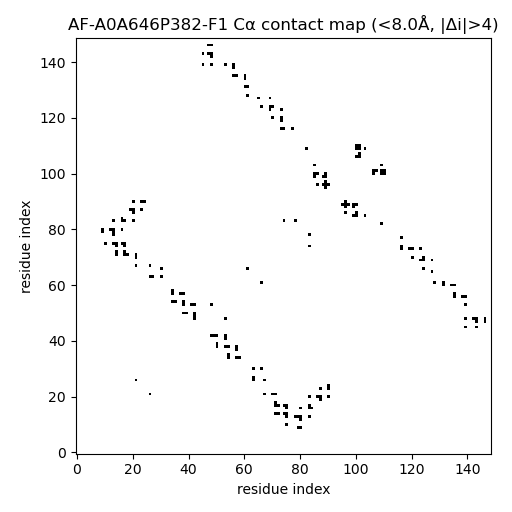Protein AF-A0A646P382-F1 (afdb_monomer)

Radius of gyration: 19.95 Å; Cα contacts (8 Å, |Δi|>4): 112; chains: 1; bounding box: 43×36×67 Å

Sequence (149 aa):
MAFCLMLLAGCGSSQDKAEELVKLMGMDVQYKMVVQVATSGYASKYREVAPEKIKAVIEDNISQDLLKDTLVQVYANHFDADELELMIEANKHPDQAMKIIMSSKDGMKLAKKSMDVQVDLQRDMAKAFEDRDEDIVDELDDLRKDARG

Structure (mmCIF, N/CA/C/O backbone):
data_AF-A0A646P382-F1
#
_entry.id   AF-A0A646P382-F1
#
loop_
_atom_site.group_PDB
_atom_site.id
_atom_site.type_symbol
_atom_site.label_atom_id
_atom_site.label_alt_id
_atom_site.label_comp_id
_atom_site.label_asym_id
_atom_site.label_entity_id
_atom_site.label_seq_id
_atom_site.pdbx_PDB_ins_code
_atom_site.Cartn_x
_atom_site.Cartn_y
_atom_site.Cartn_z
_atom_site.occupancy
_atom_site.B_iso_or_equiv
_atom_site.auth_seq_id
_atom_site.auth_comp_id
_atom_site.auth_asym_id
_atom_site.auth_atom_id
_atom_site.pdbx_PDB_model_num
ATOM 1 N N . MET A 1 1 ? -0.605 -25.832 38.834 1.00 39.00 1 MET A N 1
ATOM 2 C CA . MET A 1 1 ? -0.375 -25.497 37.413 1.00 39.00 1 MET A CA 1
ATOM 3 C C . MET A 1 1 ? -1.619 -24.793 36.906 1.00 39.00 1 MET A C 1
ATOM 5 O O . MET A 1 1 ? -2.628 -25.455 36.718 1.00 39.00 1 MET A O 1
ATOM 9 N N . ALA A 1 2 ? -1.585 -23.465 36.800 1.00 39.16 2 ALA A N 1
ATOM 10 C CA . ALA A 1 2 ? -2.693 -22.680 36.266 1.00 39.16 2 ALA A CA 1
ATOM 11 C C . ALA A 1 2 ? -2.287 -22.159 34.885 1.00 39.16 2 ALA A C 1
ATOM 13 O O . ALA A 1 2 ? -1.239 -21.534 34.733 1.00 39.16 2 ALA A O 1
ATOM 14 N N . PHE A 1 3 ? -3.098 -22.513 33.893 1.00 40.62 3 PHE A N 1
ATOM 15 C CA . PHE A 1 3 ? -2.973 -22.157 32.488 1.00 40.62 3 PHE A CA 1
ATOM 16 C C . PHE A 1 3 ? -3.095 -20.634 32.299 1.00 40.62 3 PHE A C 1
ATOM 18 O O . PHE A 1 3 ? -4.197 -20.096 32.315 1.00 40.62 3 PHE A O 1
ATOM 25 N N . CYS A 1 4 ? -1.975 -19.947 32.066 1.00 43.81 4 CYS A N 1
ATOM 26 C CA . CYS A 1 4 ? -1.963 -18.641 31.401 1.00 43.81 4 CYS A CA 1
ATOM 27 C C . CYS A 1 4 ? -1.790 -18.867 29.894 1.00 43.81 4 CYS A C 1
ATOM 29 O O . CYS A 1 4 ? -0.689 -18.765 29.363 1.00 43.81 4 CYS A O 1
ATOM 31 N N . LEU A 1 5 ? -2.881 -19.211 29.210 1.00 48.25 5 LEU A N 1
ATOM 32 C CA . LEU A 1 5 ? -2.958 -19.263 27.747 1.00 48.25 5 LEU A CA 1
ATOM 33 C C . LEU A 1 5 ? -4.172 -18.444 27.294 1.00 48.25 5 LEU A C 1
ATOM 35 O O . LEU A 1 5 ? -5.190 -19.000 26.906 1.00 48.25 5 LEU A O 1
ATOM 39 N N . MET A 1 6 ? -4.086 -17.115 27.392 1.00 46.69 6 MET A N 1
ATOM 40 C CA . MET A 1 6 ? -5.091 -16.194 26.832 1.00 46.69 6 MET A CA 1
ATOM 41 C C . MET A 1 6 ? -4.458 -14.906 26.281 1.00 46.69 6 MET A C 1
ATOM 43 O O . MET A 1 6 ? -4.967 -13.816 26.504 1.00 46.69 6 MET A O 1
ATOM 47 N N . LEU A 1 7 ? -3.333 -15.005 25.565 1.00 46.72 7 LEU A N 1
ATOM 48 C CA . LEU A 1 7 ? -2.737 -13.838 24.886 1.00 46.72 7 LEU A CA 1
ATOM 49 C C . LEU A 1 7 ? -2.387 -14.067 23.407 1.00 46.72 7 LEU A C 1
ATOM 51 O O . LEU A 1 7 ? -1.840 -13.178 22.771 1.00 46.72 7 LEU A O 1
ATOM 55 N N . LEU A 1 8 ? -2.747 -15.215 22.824 1.00 44.34 8 LEU A N 1
ATOM 56 C CA . LEU A 1 8 ? -2.451 -15.520 21.413 1.00 44.34 8 LEU A CA 1
ATOM 57 C C . LEU A 1 8 ? -3.652 -15.349 20.463 1.00 44.34 8 LEU A C 1
ATOM 59 O O . LEU A 1 8 ? -3.503 -15.557 19.266 1.00 44.34 8 LEU A O 1
ATOM 63 N N . ALA A 1 9 ? -4.823 -14.931 20.959 1.00 49.59 9 ALA A N 1
ATOM 64 C CA . ALA A 1 9 ? -6.007 -14.678 20.122 1.00 49.59 9 ALA A CA 1
ATOM 65 C C . ALA A 1 9 ? -6.070 -13.245 19.537 1.00 49.59 9 ALA A C 1
ATOM 67 O O . ALA A 1 9 ? -6.935 -12.953 18.713 1.00 49.59 9 ALA A O 1
ATOM 68 N N . GLY A 1 10 ? -5.166 -12.347 19.953 1.00 48.56 10 GLY A N 1
ATOM 69 C CA . GLY A 1 10 ? -5.197 -10.925 19.580 1.00 48.56 10 GLY A CA 1
ATOM 70 C C . GLY A 1 10 ? -4.617 -10.610 18.197 1.00 48.56 10 GLY A C 1
ATOM 71 O O . GLY A 1 10 ? -5.196 -9.820 17.467 1.00 48.56 10 GLY A O 1
ATOM 72 N N . CYS A 1 11 ? -3.518 -11.254 17.789 1.00 55.62 11 CYS A N 1
ATOM 73 C CA . CYS A 1 11 ? -2.920 -10.966 16.477 1.00 55.62 11 CYS A CA 1
ATOM 74 C C . CYS A 1 11 ? -3.713 -11.574 15.312 1.00 55.62 11 CYS A C 1
ATOM 76 O O . CYS A 1 11 ? -3.878 -10.913 14.293 1.00 55.62 11 CYS A O 1
ATOM 78 N N . GLY A 1 12 ? -4.244 -12.796 15.466 1.00 60.72 12 GLY A N 1
ATOM 79 C CA . GLY A 1 12 ? -5.045 -13.435 14.413 1.00 60.72 12 GLY A CA 1
ATOM 80 C C . GLY A 1 12 ? -6.341 -12.674 14.118 1.00 60.72 12 GLY A C 1
ATOM 81 O O . GLY A 1 12 ? -6.674 -12.453 12.962 1.00 60.72 12 GLY A O 1
ATOM 82 N N . SER A 1 13 ? -7.020 -12.180 15.160 1.00 80.50 13 SER A N 1
ATOM 83 C CA . SER A 1 13 ? -8.262 -11.412 14.996 1.00 80.50 13 SER A CA 1
ATOM 84 C C . SER A 1 13 ? -8.038 -10.032 14.370 1.00 80.50 13 SER A C 1
ATOM 86 O O . SER A 1 13 ? -8.821 -9.634 13.509 1.00 80.50 13 SER A O 1
ATOM 88 N N . SER A 1 14 ? -6.961 -9.323 14.733 1.00 89.31 14 SER A N 1
ATOM 89 C CA . SER A 1 14 ? -6.595 -8.064 14.069 1.00 89.31 14 SER A CA 1
ATOM 90 C C . SER A 1 14 ? -6.228 -8.268 12.602 1.00 89.31 14 SER A C 1
ATOM 92 O O . SER A 1 14 ? -6.639 -7.478 11.759 1.00 89.31 14 SER A O 1
ATOM 94 N N . GLN A 1 15 ? -5.487 -9.326 12.266 1.00 92.50 15 GLN A N 1
ATOM 95 C CA . GLN A 1 15 ? -5.099 -9.585 10.880 1.00 92.50 15 GLN A CA 1
ATOM 96 C C . GLN A 1 15 ? -6.314 -9.900 9.996 1.00 92.50 15 GLN A C 1
ATOM 98 O O . GLN A 1 15 ? -6.468 -9.287 8.940 1.00 92.50 15 GLN A O 1
ATOM 103 N N . ASP A 1 16 ? -7.232 -10.749 10.466 1.00 93.81 16 ASP A N 1
ATOM 104 C CA . ASP A 1 16 ? -8.471 -11.069 9.745 1.00 93.81 16 ASP A CA 1
ATOM 105 C C . ASP A 1 16 ? -9.349 -9.822 9.521 1.00 93.81 16 ASP A C 1
ATOM 107 O O . ASP A 1 16 ? -9.907 -9.615 8.439 1.00 93.81 16 ASP A O 1
ATOM 111 N N . LYS A 1 17 ? -9.459 -8.951 10.533 1.00 94.75 17 LYS A N 1
ATOM 112 C CA . LYS A 1 17 ? -10.223 -7.698 10.434 1.00 94.75 17 LYS A CA 1
ATOM 113 C C . LYS A 1 17 ? -9.531 -6.667 9.541 1.00 94.75 17 LYS A C 1
ATOM 115 O O . LYS A 1 17 ? -10.201 -5.985 8.769 1.00 94.75 17 LYS A O 1
ATOM 120 N N . ALA A 1 18 ? -8.204 -6.575 9.580 1.00 94.62 18 ALA A N 1
ATOM 121 C CA . ALA A 1 18 ? -7.444 -5.733 8.663 1.00 94.62 18 ALA A CA 1
ATOM 122 C C . ALA A 1 18 ? -7.628 -6.201 7.211 1.00 94.62 18 ALA A C 1
ATOM 124 O O . ALA A 1 18 ? -7.856 -5.378 6.326 1.00 94.62 18 ALA A O 1
ATOM 125 N N . GLU A 1 19 ? -7.634 -7.513 6.962 1.00 93.88 19 GLU A N 1
ATOM 126 C CA . GLU A 1 19 ? -7.976 -8.060 5.649 1.00 93.88 19 GLU A CA 1
ATOM 127 C C . GLU A 1 19 ? -9.394 -7.697 5.200 1.00 93.88 19 GLU A C 1
ATOM 129 O O . GLU A 1 19 ? -9.592 -7.371 4.027 1.00 93.88 19 GLU A O 1
ATOM 134 N N . GLU A 1 20 ? -10.387 -7.779 6.091 1.00 94.00 20 GLU A N 1
ATOM 135 C CA . GLU A 1 20 ? -11.761 -7.364 5.784 1.00 94.00 20 GLU A CA 1
ATOM 136 C C . GLU A 1 20 ? -11.808 -5.879 5.405 1.00 94.00 20 GLU A C 1
ATOM 138 O O . GLU A 1 20 ? -12.364 -5.530 4.361 1.00 94.00 20 GLU A O 1
ATOM 143 N N . LEU A 1 21 ? -11.183 -5.013 6.207 1.00 92.56 21 LEU A N 1
ATOM 144 C CA . LEU A 1 21 ? -11.120 -3.577 5.945 1.00 92.56 21 LEU A CA 1
ATOM 145 C C . LEU A 1 21 ? -10.496 -3.287 4.576 1.00 92.56 21 LEU A C 1
ATOM 147 O O . LEU A 1 21 ? -11.103 -2.593 3.762 1.00 92.56 21 LEU A O 1
ATOM 151 N N . VAL A 1 22 ? -9.329 -3.869 4.287 1.00 91.44 22 VAL A N 1
ATOM 152 C CA . VAL A 1 22 ? -8.613 -3.662 3.019 1.00 91.44 22 VAL A CA 1
ATOM 153 C C . VAL A 1 22 ? -9.429 -4.167 1.823 1.00 91.44 22 VAL A C 1
ATOM 155 O O . VAL A 1 22 ? -9.484 -3.498 0.790 1.00 91.44 22 VAL A O 1
ATOM 158 N N . LYS A 1 23 ? -10.149 -5.293 1.955 1.00 90.06 23 LYS A N 1
ATOM 159 C CA . LYS A 1 23 ? -11.072 -5.784 0.910 1.00 90.06 23 LYS A CA 1
ATOM 160 C C . LYS A 1 23 ? -12.181 -4.767 0.603 1.00 90.06 23 LYS A C 1
ATOM 162 O O . LYS A 1 23 ? -12.545 -4.602 -0.560 1.00 90.06 23 LYS A O 1
ATOM 167 N N . LEU A 1 24 ? -12.691 -4.061 1.613 1.00 89.69 24 LEU A N 1
ATOM 168 C CA . LEU A 1 24 ? -13.747 -3.054 1.447 1.00 89.69 24 LEU A CA 1
ATOM 169 C C . LEU A 1 24 ? -13.254 -1.736 0.827 1.00 89.69 24 LEU A C 1
ATOM 171 O O . LEU A 1 24 ? -14.067 -0.981 0.300 1.00 89.69 24 LEU A O 1
ATOM 175 N N . MET A 1 25 ? -11.952 -1.442 0.869 1.00 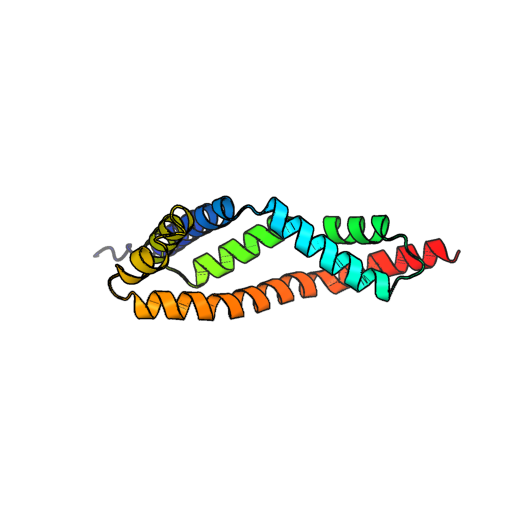83.81 25 MET A N 1
ATOM 176 C CA . MET A 1 25 ? -11.386 -0.184 0.355 1.00 83.81 25 MET A CA 1
ATOM 177 C C . MET A 1 25 ? -11.284 -0.118 -1.179 1.00 83.81 25 MET A C 1
ATOM 179 O O . MET A 1 25 ? -10.995 0.948 -1.723 1.00 83.81 25 MET A O 1
ATOM 183 N N . GLY A 1 26 ? -11.537 -1.221 -1.8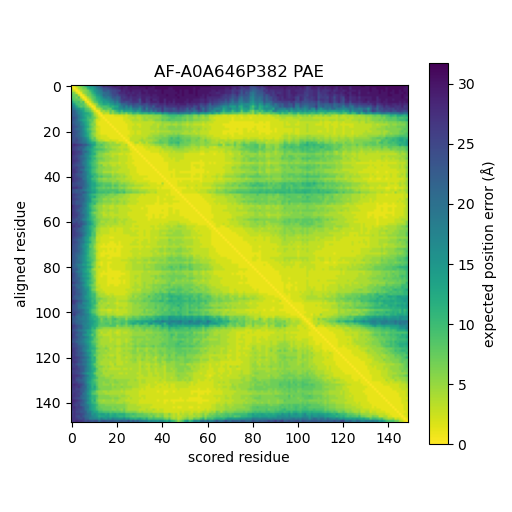93 1.00 81.75 26 GLY A N 1
ATOM 184 C CA . GLY A 1 26 ? -11.514 -1.244 -3.359 1.00 81.75 26 GLY A CA 1
ATOM 185 C C . GLY A 1 26 ? -10.096 -1.170 -3.937 1.00 81.75 26 GLY A C 1
ATOM 186 O O . GLY A 1 26 ? -9.742 -0.221 -4.642 1.00 81.75 26 GLY A O 1
ATOM 187 N N . MET A 1 27 ? -9.296 -2.203 -3.661 1.00 82.75 27 MET A N 1
ATOM 188 C CA . MET A 1 27 ? -7.869 -2.273 -4.001 1.00 82.75 27 MET A CA 1
ATOM 189 C C . MET A 1 27 ? -7.540 -2.108 -5.489 1.00 82.75 27 MET A C 1
ATOM 191 O O . MET A 1 27 ? -6.478 -1.587 -5.814 1.00 82.75 27 MET A O 1
ATOM 195 N N . ASP A 1 28 ? -8.435 -2.496 -6.397 1.00 84.00 28 ASP A N 1
ATOM 196 C CA . ASP A 1 28 ? -8.172 -2.460 -7.843 1.00 84.00 28 ASP A CA 1
ATOM 197 C C . ASP A 1 28 ? -7.910 -1.041 -8.366 1.00 84.00 28 ASP A C 1
ATOM 199 O O . ASP A 1 28 ? -7.049 -0.821 -9.219 1.00 84.00 28 ASP A O 1
ATOM 203 N N . VAL A 1 29 ? -8.671 -0.059 -7.870 1.00 83.44 29 VAL A N 1
ATOM 204 C CA . VAL A 1 29 ? -8.538 1.341 -8.300 1.00 83.44 29 VAL A CA 1
ATOM 205 C C . VAL A 1 29 ? -7.257 1.944 -7.734 1.00 83.44 29 VAL A C 1
ATOM 207 O O . VAL A 1 29 ? -6.532 2.638 -8.448 1.00 83.44 29 VAL A O 1
ATOM 210 N N . GLN A 1 30 ? -6.961 1.644 -6.468 1.00 82.88 30 GLN A N 1
ATOM 211 C CA . GLN A 1 30 ? -5.755 2.117 -5.794 1.00 82.88 30 GLN A CA 1
ATOM 212 C C . GLN A 1 30 ? -4.501 1.543 -6.457 1.00 82.88 30 GLN A C 1
ATOM 214 O O . GLN A 1 30 ? -3.589 2.294 -6.790 1.00 82.88 30 GLN A O 1
ATOM 219 N N . TYR A 1 31 ? -4.498 0.241 -6.750 1.00 89.00 31 TYR A N 1
ATOM 220 C CA . TYR A 1 31 ? -3.387 -0.423 -7.422 1.00 89.00 31 TYR A CA 1
ATOM 221 C C . TYR A 1 31 ? -3.096 0.189 -8.796 1.00 89.00 31 TYR A C 1
ATOM 223 O O . TYR A 1 31 ? -1.961 0.566 -9.082 1.00 89.00 31 TYR A O 1
ATOM 231 N N . LYS A 1 32 ? -4.130 0.402 -9.621 1.00 89.94 32 LYS A N 1
ATOM 232 C CA . LYS A 1 32 ? -3.970 1.046 -10.936 1.00 89.94 32 LYS A CA 1
ATOM 233 C C . LYS A 1 32 ? -3.368 2.446 -10.839 1.00 89.94 32 LYS A C 1
ATOM 235 O O . LYS A 1 32 ? -2.515 2.795 -11.652 1.00 89.94 32 LYS A O 1
ATOM 240 N N . MET A 1 33 ? -3.799 3.241 -9.859 1.00 89.62 33 MET A N 1
ATOM 241 C CA . MET A 1 33 ? -3.254 4.582 -9.633 1.00 89.62 33 MET A CA 1
ATOM 242 C C . MET A 1 33 ? -1.771 4.519 -9.257 1.00 89.62 33 MET A C 1
ATOM 244 O O . MET A 1 33 ? -0.962 5.265 -9.803 1.00 89.62 33 MET A O 1
ATOM 248 N N . VAL A 1 34 ? -1.412 3.602 -8.361 1.00 88.69 34 VAL A N 1
ATOM 249 C CA . VAL A 1 34 ? -0.036 3.407 -7.905 1.00 88.69 34 VAL A CA 1
ATOM 250 C C . VAL A 1 34 ? 0.877 2.978 -9.059 1.00 88.69 34 VAL A C 1
ATOM 252 O O . VAL A 1 34 ? 1.900 3.624 -9.295 1.00 88.69 34 VAL A O 1
ATOM 255 N N . VAL A 1 35 ? 0.469 1.980 -9.851 1.00 92.69 35 VAL A N 1
ATOM 256 C CA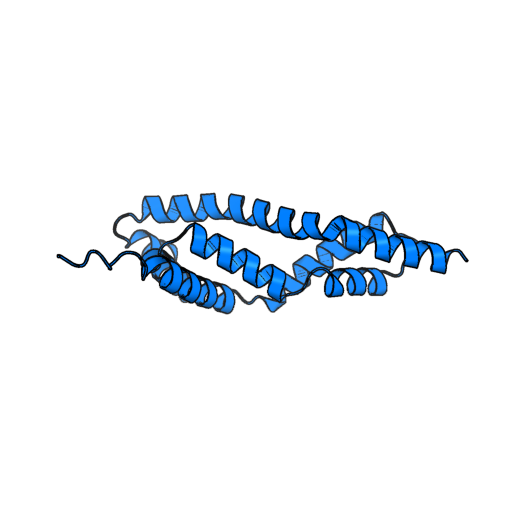 . VAL A 1 35 ? 1.202 1.541 -11.053 1.00 92.69 35 VAL A CA 1
ATOM 257 C C . VAL A 1 35 ? 1.374 2.693 -12.046 1.00 92.69 35 VAL A C 1
ATOM 259 O O . VAL A 1 35 ? 2.458 2.884 -12.596 1.00 92.69 35 VAL A O 1
ATOM 262 N N . GLN A 1 36 ? 0.338 3.507 -12.262 1.00 93.19 36 GLN A N 1
ATOM 263 C CA . GLN A 1 36 ? 0.399 4.648 -13.179 1.00 93.19 36 GLN A CA 1
ATOM 264 C C . GLN A 1 36 ? 1.394 5.727 -12.719 1.00 93.19 36 GLN A C 1
ATOM 266 O O . GLN A 1 36 ? 2.146 6.267 -13.539 1.00 93.19 36 GLN A O 1
ATOM 271 N N . VAL A 1 37 ? 1.405 6.049 -11.422 1.00 92.00 37 VAL A N 1
ATOM 272 C CA . VAL A 1 37 ? 2.347 7.016 -10.840 1.00 92.00 37 VAL A CA 1
ATOM 273 C C . VAL A 1 37 ? 3.778 6.496 -10.958 1.00 92.00 37 VAL A C 1
ATOM 275 O O . VAL A 1 37 ? 4.641 7.225 -11.451 1.00 92.00 37 VAL A O 1
ATOM 278 N N . ALA A 1 38 ? 4.014 5.231 -10.602 1.00 91.81 38 ALA A N 1
ATOM 279 C CA . ALA A 1 38 ? 5.322 4.595 -10.743 1.00 91.81 38 ALA A CA 1
ATOM 280 C C . ALA A 1 38 ? 5.790 4.595 -12.209 1.00 91.81 38 ALA A C 1
ATOM 282 O O . ALA A 1 38 ? 6.898 5.043 -12.503 1.00 91.81 38 ALA A O 1
ATOM 283 N N . THR A 1 39 ? 4.911 4.218 -13.147 1.00 94.69 39 THR A N 1
ATOM 284 C CA . THR A 1 39 ? 5.212 4.198 -14.592 1.00 94.69 39 THR A CA 1
ATOM 285 C C . THR A 1 39 ? 5.659 5.572 -15.071 1.00 94.69 39 THR A C 1
ATOM 287 O O . THR A 1 39 ? 6.672 5.701 -15.755 1.00 94.69 39 THR A O 1
ATOM 290 N N . SER A 1 40 ? 4.939 6.620 -14.666 1.00 94.25 40 SER A N 1
ATOM 291 C CA . SER A 1 40 ? 5.279 8.004 -15.013 1.00 94.25 40 SER A CA 1
ATOM 292 C C . SER A 1 40 ? 6.628 8.428 -14.420 1.00 94.25 40 SER A C 1
ATOM 294 O O . SER A 1 40 ? 7.406 9.121 -15.079 1.00 94.25 40 SER A O 1
ATOM 296 N N . GLY A 1 41 ? 6.925 7.984 -13.194 1.00 92.81 41 GLY A N 1
ATOM 297 C CA . GLY A 1 41 ? 8.201 8.215 -12.521 1.00 92.81 41 GLY A CA 1
ATOM 298 C C . GLY A 1 41 ? 9.384 7.644 -13.303 1.00 92.81 41 GLY A C 1
ATOM 299 O O . GLY A 1 41 ? 10.304 8.391 -13.650 1.00 92.81 41 GLY A O 1
ATOM 300 N N . TYR A 1 42 ? 9.343 6.357 -13.654 1.00 94.31 42 TYR A N 1
ATOM 301 C CA . TYR A 1 42 ? 10.424 5.712 -14.410 1.00 94.31 42 TYR A CA 1
ATOM 302 C C . TYR A 1 42 ? 10.504 6.187 -15.864 1.00 94.31 42 TYR A C 1
ATOM 304 O O . TYR A 1 42 ? 11.605 6.425 -16.362 1.00 94.31 42 TYR A O 1
ATOM 312 N N . ALA A 1 43 ? 9.372 6.439 -16.532 1.00 94.50 43 ALA A N 1
ATOM 313 C CA . ALA A 1 43 ? 9.348 6.940 -17.912 1.00 94.50 43 ALA A CA 1
ATOM 314 C C . ALA A 1 43 ? 10.122 8.259 -18.091 1.00 94.50 43 ALA A C 1
ATOM 316 O O . ALA A 1 43 ? 10.686 8.519 -19.153 1.00 94.50 43 ALA A O 1
ATOM 317 N N . SER A 1 44 ? 10.213 9.083 -17.040 1.00 93.44 44 SER A N 1
ATOM 318 C CA . SER A 1 44 ? 11.013 10.313 -17.070 1.00 93.44 44 SER A CA 1
ATOM 319 C C . SER A 1 44 ? 12.523 10.065 -17.251 1.00 93.44 44 SER A C 1
ATOM 321 O O . SER A 1 44 ? 13.206 10.887 -17.881 1.00 93.44 44 SER A O 1
ATOM 323 N N . LYS A 1 45 ? 13.023 8.931 -16.735 1.00 92.81 45 LYS A N 1
ATOM 324 C CA . LYS A 1 45 ? 14.431 8.494 -16.749 1.00 92.81 45 LYS A CA 1
ATOM 325 C C . LYS A 1 45 ? 14.745 7.527 -17.901 1.00 92.81 45 LYS A C 1
ATOM 327 O O . LYS A 1 45 ? 15.855 7.563 -18.423 1.00 92.81 45 LYS A O 1
ATOM 332 N N . TYR A 1 46 ? 13.774 6.717 -18.324 1.00 94.56 46 TYR A N 1
ATOM 333 C CA . TYR A 1 46 ? 13.903 5.681 -19.359 1.00 94.56 46 TYR A CA 1
ATOM 334 C C . TYR A 1 46 ? 13.174 6.072 -20.649 1.00 94.56 46 TYR A C 1
ATOM 336 O O . TYR A 1 46 ? 12.267 5.382 -21.106 1.00 94.56 46 TYR A O 1
ATOM 344 N N . ARG A 1 47 ? 13.552 7.210 -21.243 1.00 92.31 47 ARG A N 1
ATOM 345 C CA . ARG A 1 47 ? 12.819 7.811 -22.376 1.00 92.31 47 ARG A CA 1
ATOM 346 C C . ARG A 1 47 ? 12.829 6.957 -23.644 1.00 92.31 47 ARG A C 1
ATOM 348 O O . ARG A 1 47 ? 11.985 7.148 -24.513 1.00 92.31 47 ARG A O 1
ATOM 355 N N . GLU A 1 48 ? 13.803 6.064 -23.769 1.00 92.94 48 GLU A N 1
ATOM 356 C CA . GLU A 1 48 ? 13.953 5.140 -24.891 1.00 92.94 48 GLU A CA 1
ATOM 357 C C . GLU A 1 48 ? 13.113 3.863 -24.736 1.00 92.94 48 GLU A C 1
ATOM 359 O O . GLU A 1 48 ? 12.964 3.111 -25.697 1.00 92.94 48 GLU A O 1
ATOM 364 N N . VAL A 1 49 ? 12.554 3.613 -23.548 1.00 94.81 49 VAL A N 1
ATOM 365 C CA . VAL A 1 49 ? 11.705 2.452 -23.270 1.00 94.81 49 VAL A CA 1
ATOM 366 C C . VAL A 1 49 ? 10.239 2.867 -23.394 1.00 94.81 49 VAL A C 1
ATOM 368 O O . VAL A 1 49 ? 9.810 3.875 -22.834 1.00 94.81 49 VAL A O 1
ATOM 371 N N . ALA A 1 50 ? 9.450 2.091 -24.141 1.00 94.38 50 ALA A N 1
ATOM 372 C CA . ALA A 1 50 ? 8.023 2.357 -24.308 1.00 94.38 50 ALA A CA 1
ATOM 373 C C . ALA A 1 50 ? 7.289 2.303 -22.947 1.00 94.38 50 ALA A C 1
ATOM 375 O O . ALA A 1 50 ? 7.516 1.349 -22.194 1.00 94.38 50 ALA A O 1
ATOM 376 N N . PRO A 1 51 ? 6.394 3.260 -22.627 1.00 93.38 51 PRO A N 1
ATOM 377 C CA . PRO A 1 51 ? 5.689 3.301 -21.342 1.00 93.38 51 PRO A CA 1
ATOM 378 C C . PRO A 1 51 ? 4.947 2.008 -20.987 1.00 93.38 51 PRO A C 1
ATOM 380 O O . PRO A 1 51 ? 4.865 1.651 -19.818 1.00 93.38 51 PRO A O 1
ATOM 383 N N . GLU A 1 52 ? 4.445 1.275 -21.980 1.00 95.50 52 GLU A N 1
ATOM 384 C CA . GLU A 1 52 ? 3.759 -0.005 -21.787 1.00 95.50 52 GLU A CA 1
ATOM 385 C C . GLU A 1 52 ? 4.704 -1.093 -21.266 1.00 95.50 52 GLU A C 1
ATOM 387 O O . GLU A 1 52 ? 4.294 -1.918 -20.454 1.00 95.50 52 GLU A O 1
ATOM 392 N N . LYS A 1 53 ? 5.975 -1.079 -21.691 1.00 96.06 53 LYS A N 1
ATOM 393 C CA . LYS A 1 53 ? 6.997 -1.999 -21.172 1.00 96.06 53 LYS A CA 1
ATOM 394 C C . LYS A 1 53 ? 7.410 -1.625 -19.753 1.00 96.06 53 LYS A C 1
ATOM 396 O O . LYS A 1 53 ? 7.548 -2.505 -18.919 1.00 96.06 53 LYS A O 1
ATOM 401 N N . ILE A 1 54 ? 7.541 -0.326 -19.472 1.00 95.94 54 ILE A N 1
ATOM 402 C CA . ILE A 1 54 ? 7.813 0.168 -18.113 1.00 95.94 54 ILE A CA 1
ATOM 403 C C . ILE A 1 54 ? 6.688 -0.258 -17.166 1.00 95.94 54 ILE A C 1
ATOM 405 O O . ILE A 1 54 ? 6.946 -0.755 -16.076 1.00 95.94 54 ILE A O 1
ATOM 409 N N . LYS A 1 55 ? 5.436 -0.105 -17.608 1.00 96.06 55 LYS A N 1
ATOM 410 C CA . LYS A 1 55 ? 4.261 -0.545 -16.858 1.00 96.06 55 LYS A CA 1
ATOM 411 C C . LYS A 1 55 ? 4.303 -2.045 -16.558 1.00 96.06 55 LYS A C 1
ATOM 413 O O . LYS A 1 55 ? 4.024 -2.416 -15.428 1.00 96.06 55 LYS A O 1
ATOM 418 N N . ALA A 1 56 ? 4.661 -2.877 -17.539 1.00 96.19 56 ALA A N 1
ATOM 419 C CA . ALA A 1 56 ? 4.765 -4.324 -17.353 1.00 96.19 56 ALA A CA 1
ATOM 420 C C . ALA A 1 56 ? 5.817 -4.697 -16.295 1.00 96.19 56 ALA A C 1
ATOM 422 O O . ALA A 1 56 ? 5.479 -5.401 -15.355 1.00 96.19 56 ALA A O 1
ATOM 423 N N . VAL A 1 57 ? 7.029 -4.128 -16.372 1.00 96.19 57 VAL A N 1
ATOM 424 C CA . VAL A 1 57 ? 8.089 -4.347 -15.364 1.00 96.19 57 VAL A CA 1
ATOM 425 C C . VAL A 1 57 ? 7.611 -3.969 -13.958 1.00 96.19 57 VAL A C 1
ATOM 427 O O . VAL A 1 57 ? 7.866 -4.681 -12.989 1.00 96.19 57 VAL A O 1
ATOM 430 N N . ILE A 1 58 ? 6.875 -2.861 -13.831 1.00 94.62 58 ILE A N 1
ATOM 431 C CA . ILE A 1 58 ? 6.297 -2.446 -12.547 1.00 94.62 58 ILE A CA 1
ATOM 432 C C . ILE A 1 58 ? 5.242 -3.443 -12.065 1.00 94.62 58 ILE A C 1
ATOM 434 O O . ILE A 1 58 ? 5.233 -3.772 -10.887 1.00 94.62 58 ILE A O 1
ATOM 438 N N . GLU A 1 59 ? 4.341 -3.901 -12.934 1.00 94.44 59 GLU A N 1
ATOM 439 C CA . GLU A 1 59 ? 3.300 -4.869 -12.563 1.00 94.44 59 GLU A CA 1
ATOM 440 C C . GLU A 1 59 ? 3.892 -6.237 -12.179 1.00 94.44 59 GLU A C 1
ATOM 442 O O . GLU A 1 59 ? 3.354 -6.894 -11.286 1.00 94.44 59 GLU A O 1
ATOM 447 N N . ASP A 1 60 ? 5.020 -6.622 -12.783 1.00 94.69 60 ASP A N 1
ATOM 448 C CA . ASP A 1 60 ? 5.744 -7.862 -12.480 1.00 94.69 60 ASP A CA 1
ATOM 449 C C . ASP A 1 60 ? 6.477 -7.796 -11.125 1.00 94.69 60 ASP A C 1
ATOM 451 O O . ASP A 1 60 ? 6.505 -8.781 -10.383 1.00 94.69 60 ASP A O 1
ATOM 455 N N . ASN A 1 61 ? 7.008 -6.626 -10.756 1.00 92.94 61 ASN A N 1
ATOM 456 C CA . ASN A 1 61 ? 7.773 -6.436 -9.517 1.00 92.94 61 ASN A CA 1
ATOM 457 C C . ASN A 1 61 ? 6.928 -5.943 -8.330 1.00 92.94 61 ASN A C 1
ATOM 459 O O . ASN A 1 61 ? 7.253 -6.186 -7.163 1.00 92.94 61 ASN A O 1
ATOM 463 N N . ILE A 1 62 ? 5.815 -5.267 -8.612 1.00 91.25 62 ILE A N 1
ATOM 464 C CA . ILE A 1 62 ? 4.913 -4.673 -7.626 1.00 91.25 62 ILE A CA 1
ATOM 465 C C . ILE A 1 62 ? 3.521 -5.243 -7.854 1.00 91.25 62 ILE A C 1
ATOM 467 O O . ILE A 1 62 ? 2.683 -4.664 -8.549 1.00 91.25 62 ILE A O 1
ATOM 471 N N . SER A 1 63 ? 3.261 -6.395 -7.243 1.00 91.44 63 SER A N 1
ATOM 472 C CA . SER A 1 63 ? 1.968 -7.059 -7.362 1.00 91.44 63 SER A CA 1
ATOM 473 C C . SER A 1 63 ? 0.883 -6.351 -6.547 1.00 91.44 63 SER A C 1
ATOM 475 O O . SER A 1 63 ? 1.134 -5.669 -5.549 1.00 91.44 63 SER A O 1
ATOM 477 N N . GLN A 1 64 ? -0.369 -6.553 -6.951 1.00 90.81 64 GLN A N 1
ATOM 478 C CA . GLN A 1 64 ? -1.514 -6.096 -6.166 1.00 90.81 64 GLN A CA 1
ATOM 479 C C . GLN A 1 64 ? -1.551 -6.749 -4.774 1.00 90.81 64 GLN A C 1
ATOM 481 O O . GLN A 1 64 ? -1.944 -6.098 -3.804 1.00 90.81 64 GLN A O 1
ATOM 486 N N . ASP A 1 65 ? -1.115 -8.007 -4.669 1.00 90.94 65 ASP A N 1
ATOM 487 C CA . ASP A 1 65 ? -1.034 -8.726 -3.398 1.00 90.94 65 ASP A CA 1
ATOM 488 C C . ASP A 1 65 ? 0.018 -8.117 -2.469 1.00 90.94 65 ASP A C 1
ATOM 490 O O . ASP A 1 65 ? -0.267 -7.941 -1.291 1.00 90.94 65 ASP A O 1
ATOM 494 N N . LEU A 1 66 ? 1.173 -7.682 -2.991 1.00 89.06 66 LEU A N 1
ATOM 495 C CA . LEU A 1 66 ? 2.176 -6.963 -2.198 1.00 89.06 66 LEU A CA 1
ATOM 496 C C . LEU A 1 66 ? 1.570 -5.703 -1.564 1.00 89.06 66 LEU A C 1
ATOM 498 O O . LEU A 1 66 ? 1.677 -5.502 -0.358 1.00 89.06 66 LEU A O 1
ATOM 502 N N . LEU A 1 67 ? 0.877 -4.885 -2.365 1.00 88.38 67 LEU A N 1
ATOM 503 C CA . LEU A 1 67 ? 0.202 -3.673 -1.889 1.00 88.38 67 LEU A CA 1
ATOM 504 C C . LEU A 1 67 ? -0.852 -3.998 -0.815 1.00 88.38 67 LEU A C 1
ATOM 506 O O . LEU A 1 67 ? -0.943 -3.317 0.209 1.00 88.38 67 LEU A O 1
ATOM 510 N N . LYS A 1 68 ? -1.655 -5.038 -1.048 1.00 91.06 68 LYS A N 1
ATOM 511 C CA . LYS A 1 68 ? -2.680 -5.496 -0.108 1.00 91.06 68 LYS A CA 1
ATOM 512 C C . LYS A 1 68 ? -2.058 -5.970 1.207 1.00 91.06 68 LYS A C 1
ATOM 514 O O . LYS A 1 68 ? -2.534 -5.574 2.267 1.00 91.06 68 LYS A O 1
ATOM 519 N N . ASP A 1 69 ? -1.005 -6.773 1.148 1.00 91.38 69 ASP A N 1
ATOM 520 C CA . ASP A 1 69 ? -0.342 -7.325 2.325 1.00 91.38 69 ASP A CA 1
ATOM 521 C C . ASP A 1 69 ? 0.329 -6.224 3.151 1.00 91.38 69 ASP A C 1
ATOM 523 O O . ASP A 1 69 ? 0.203 -6.225 4.376 1.00 91.38 69 ASP A O 1
ATOM 527 N N . THR A 1 70 ? 0.956 -5.231 2.509 1.00 90.12 70 THR A N 1
ATOM 528 C CA . THR A 1 70 ? 1.499 -4.056 3.207 1.00 90.12 70 THR A CA 1
ATOM 529 C C . THR A 1 70 ? 0.398 -3.287 3.939 1.00 90.12 70 THR A C 1
ATOM 531 O O . THR A 1 70 ? 0.552 -2.976 5.119 1.00 90.12 70 THR A O 1
ATOM 534 N N . LEU A 1 71 ? -0.745 -3.034 3.291 1.00 90.12 71 LEU A N 1
ATOM 535 C CA . LEU A 1 71 ? -1.890 -2.379 3.933 1.00 90.12 71 LEU A CA 1
ATOM 536 C C . LEU A 1 71 ? -2.416 -3.184 5.127 1.00 90.12 71 LEU A C 1
ATOM 538 O O . LEU A 1 71 ? -2.629 -2.620 6.200 1.00 90.12 71 LEU A O 1
ATOM 542 N N . VAL A 1 72 ? -2.602 -4.496 4.960 1.00 92.94 72 VAL A N 1
ATOM 543 C CA . VAL A 1 72 ? -3.069 -5.387 6.032 1.00 92.94 72 VAL A CA 1
ATOM 544 C C . VAL A 1 72 ? -2.106 -5.356 7.212 1.00 92.94 72 VAL A C 1
ATOM 546 O O . VAL A 1 72 ? -2.552 -5.203 8.347 1.00 92.94 72 VAL A O 1
ATOM 549 N N . GLN A 1 73 ? -0.797 -5.446 6.964 1.00 92.00 73 GLN A N 1
ATOM 550 C CA . GLN A 1 73 ? 0.215 -5.390 8.018 1.00 92.00 73 GLN A CA 1
ATOM 551 C C . GLN A 1 73 ? 0.185 -4.057 8.763 1.00 92.00 73 GLN A C 1
ATOM 553 O O . GLN A 1 73 ? 0.185 -4.055 9.991 1.00 92.00 73 GLN A O 1
ATOM 558 N N . VAL A 1 74 ? 0.104 -2.929 8.053 1.00 91.38 74 VAL A N 1
ATOM 559 C CA . VAL A 1 74 ? 0.014 -1.606 8.686 1.00 91.38 74 VAL A CA 1
ATOM 560 C C . VAL A 1 74 ? -1.243 -1.513 9.556 1.00 91.38 74 VAL A C 1
ATOM 562 O O . VAL A 1 74 ? -1.162 -1.151 10.727 1.00 91.38 74 VAL A O 1
ATOM 565 N N . TYR A 1 75 ? -2.412 -1.903 9.049 1.00 92.25 75 TYR A N 1
ATOM 566 C CA . TYR A 1 75 ? -3.635 -1.857 9.852 1.00 92.25 75 TYR A CA 1
ATOM 567 C C . TYR A 1 75 ? -3.586 -2.812 11.056 1.00 92.25 75 TYR A C 1
ATOM 569 O O . TYR A 1 75 ? -3.936 -2.401 12.161 1.00 92.25 75 TYR A O 1
ATOM 577 N N . ALA A 1 76 ? -3.102 -4.043 10.886 1.00 93.25 76 ALA A N 1
ATOM 578 C CA . ALA A 1 76 ? -3.040 -5.041 11.956 1.00 93.25 76 ALA A CA 1
ATOM 579 C C . ALA A 1 76 ? -1.984 -4.726 13.030 1.00 93.25 76 ALA A C 1
ATOM 581 O O . ALA A 1 76 ? -2.190 -5.029 14.203 1.00 93.25 76 ALA A O 1
ATOM 582 N N . ASN A 1 77 ? -0.860 -4.109 12.652 1.00 91.25 77 ASN A N 1
ATOM 583 C CA . ASN A 1 77 ? 0.196 -3.714 13.590 1.00 91.25 77 ASN A CA 1
ATOM 584 C C . ASN A 1 77 ? -0.220 -2.527 14.454 1.00 91.25 77 ASN A C 1
ATOM 586 O O . ASN A 1 77 ? 0.258 -2.374 15.580 1.00 91.25 77 ASN A O 1
ATOM 590 N N . HIS A 1 78 ? -1.082 -1.670 13.913 1.00 89.81 78 HIS A N 1
ATOM 591 C CA . HIS A 1 78 ? -1.487 -0.465 14.600 1.00 89.81 78 HIS A CA 1
ATOM 592 C C . HIS A 1 78 ? -2.788 -0.661 15.362 1.00 89.81 78 HIS A C 1
ATOM 594 O O . HIS A 1 78 ? -2.840 -0.219 16.504 1.00 89.81 78 HIS A O 1
ATOM 600 N N . PHE A 1 79 ? -3.804 -1.328 14.816 1.00 91.00 79 PHE A N 1
ATOM 601 C CA . PHE A 1 79 ? -5.128 -1.425 15.435 1.00 91.00 79 PHE A CA 1
ATOM 602 C C . PHE A 1 79 ? -5.427 -2.800 16.033 1.00 91.00 79 PHE A C 1
ATOM 604 O O . PHE A 1 79 ? -5.094 -3.848 15.473 1.00 91.00 79 PHE A O 1
ATOM 611 N N . ASP A 1 80 ? -6.104 -2.791 17.179 1.00 91.44 80 ASP A N 1
ATOM 612 C CA . ASP A 1 80 ? -6.707 -4.012 17.706 1.00 91.44 80 ASP A CA 1
ATOM 613 C C . ASP A 1 80 ? -7.996 -4.377 16.941 1.00 91.44 80 ASP A C 1
ATOM 615 O O . ASP A 1 80 ? -8.498 -3.615 16.110 1.00 91.44 80 ASP A O 1
ATOM 619 N N . ALA A 1 81 ? -8.517 -5.578 17.188 1.00 91.81 81 ALA A N 1
ATOM 620 C CA . ALA A 1 81 ? -9.685 -6.092 16.478 1.00 91.81 81 ALA A CA 1
ATOM 621 C C . ALA A 1 81 ? -10.952 -5.236 16.685 1.00 91.81 81 ALA A C 1
ATOM 623 O O . ALA A 1 81 ? -11.739 -5.100 15.746 1.00 91.81 81 ALA A O 1
ATOM 624 N N . ASP A 1 82 ? -11.130 -4.634 17.866 1.00 90.75 82 ASP A N 1
ATOM 625 C CA . ASP A 1 82 ? -12.295 -3.799 18.188 1.00 90.75 82 ASP A CA 1
ATOM 626 C C . ASP A 1 82 ? -12.204 -2.451 17.452 1.00 90.75 82 ASP A C 1
ATOM 628 O O . ASP A 1 82 ? -13.179 -1.955 16.883 1.00 90.75 82 ASP A O 1
ATOM 632 N N . GLU A 1 83 ? -11.008 -1.858 17.413 1.00 92.56 83 GLU A N 1
ATOM 633 C CA . GLU A 1 83 ? -10.725 -0.647 16.643 1.00 92.56 83 GLU A CA 1
ATOM 634 C C . GLU A 1 83 ? -10.914 -0.878 15.135 1.00 92.56 83 GLU A C 1
ATOM 636 O O . GLU A 1 83 ? -11.523 -0.043 14.461 1.00 92.56 83 GLU A O 1
ATOM 641 N N . LEU A 1 84 ? -10.449 -2.015 14.603 1.00 93.75 84 LEU A N 1
ATOM 642 C CA . LEU A 1 84 ? -10.640 -2.380 13.195 1.00 93.75 84 LEU A CA 1
ATOM 643 C C . LEU A 1 84 ? -12.111 -2.624 12.856 1.00 93.75 84 LEU A C 1
ATOM 645 O O . LEU A 1 84 ? -12.556 -2.249 11.774 1.00 93.75 84 LEU A O 1
ATOM 649 N N . GLU A 1 85 ? -12.889 -3.195 13.774 1.00 93.50 85 GLU A N 1
ATOM 650 C CA . GLU A 1 85 ? -14.332 -3.356 13.593 1.00 93.50 85 GLU A CA 1
ATOM 651 C C . GLU A 1 85 ? -15.047 -2.004 13.474 1.00 93.50 85 GLU A C 1
ATOM 653 O O . GLU A 1 85 ? -15.870 -1.813 12.576 1.00 93.50 85 GLU A O 1
ATOM 658 N N . LEU A 1 86 ? -14.664 -1.022 14.293 1.00 92.50 86 LEU A N 1
ATOM 659 C CA . LEU A 1 86 ? -15.174 0.346 14.175 1.00 92.50 86 LEU A CA 1
ATOM 660 C C . LEU A 1 86 ? -14.761 1.013 12.859 1.00 92.50 86 LEU A C 1
ATOM 662 O O . LEU A 1 86 ? -15.550 1.760 12.282 1.00 92.50 86 LEU A O 1
ATOM 666 N N . MET A 1 87 ? -13.549 0.747 12.365 1.00 91.56 87 MET A N 1
ATOM 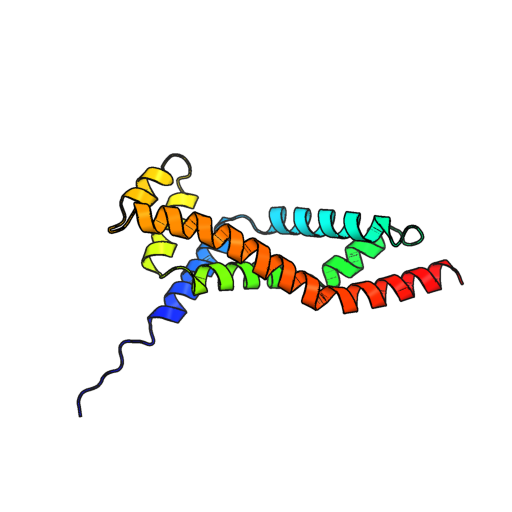667 C CA . MET A 1 87 ? -13.099 1.246 11.061 1.00 91.56 87 MET A CA 1
ATOM 668 C C . MET A 1 87 ? -13.874 0.632 9.899 1.00 91.56 87 MET A C 1
ATOM 670 O O . MET A 1 87 ? -14.264 1.347 8.978 1.00 91.56 87 MET A O 1
ATOM 674 N N . ILE A 1 88 ? -14.129 -0.675 9.951 1.00 93.44 88 ILE A N 1
ATOM 675 C CA . ILE A 1 88 ? -14.959 -1.383 8.973 1.00 93.44 88 ILE A CA 1
ATOM 676 C C . ILE A 1 88 ? -16.360 -0.773 8.939 1.00 93.44 88 ILE A C 1
ATOM 678 O O . ILE A 1 88 ? -16.882 -0.482 7.862 1.00 93.44 88 ILE A O 1
ATOM 682 N N . GLU A 1 89 ? -16.956 -0.545 10.107 1.00 93.62 89 GLU A N 1
ATOM 683 C CA . GLU A 1 89 ? -18.291 0.039 10.216 1.00 93.62 89 GLU A CA 1
ATOM 684 C C . GLU A 1 89 ? -18.319 1.490 9.715 1.00 93.62 89 GLU A C 1
ATOM 686 O O . GLU A 1 89 ? -19.201 1.879 8.949 1.00 93.62 89 GLU A O 1
ATOM 691 N N . ALA A 1 90 ? -17.300 2.282 10.058 1.00 91.88 90 ALA A N 1
ATOM 692 C CA . ALA A 1 90 ? -17.135 3.640 9.551 1.00 91.88 90 ALA A CA 1
ATOM 693 C C . ALA A 1 90 ? -16.965 3.682 8.021 1.00 91.88 90 ALA A C 1
ATOM 695 O O . ALA A 1 90 ? -17.507 4.576 7.375 1.00 91.88 90 ALA A O 1
ATOM 696 N N . ASN A 1 91 ? -16.263 2.710 7.429 1.00 89.88 91 ASN A N 1
ATOM 697 C CA . ASN A 1 91 ? -16.097 2.603 5.977 1.00 89.88 91 ASN A CA 1
ATOM 698 C C . ASN A 1 91 ? -17.407 2.211 5.267 1.00 89.88 91 ASN A C 1
ATOM 700 O O . ASN A 1 91 ? -17.688 2.693 4.171 1.00 89.88 91 ASN A O 1
ATOM 704 N N . LYS A 1 92 ? -18.242 1.375 5.902 1.00 91.88 92 LYS A N 1
ATOM 705 C CA . LYS A 1 92 ? -19.587 1.022 5.406 1.00 91.88 92 LYS A CA 1
ATOM 706 C C . LYS A 1 92 ? -20.568 2.204 5.484 1.00 91.88 92 LYS A C 1
ATOM 708 O O . LYS A 1 92 ? -21.482 2.287 4.664 1.00 91.88 92 LYS A O 1
ATOM 713 N N . HIS A 1 93 ? -20.357 3.128 6.425 1.00 93.25 93 HIS A N 1
ATOM 714 C CA . HIS A 1 93 ? -21.214 4.292 6.681 1.00 93.25 93 HIS A CA 1
ATOM 715 C C . HIS A 1 93 ? -20.418 5.612 6.687 1.00 93.25 93 HIS A C 1
ATOM 717 O O . HIS A 1 93 ? -20.263 6.243 7.739 1.00 93.25 93 HIS A O 1
ATOM 723 N N . PRO A 1 94 ? -19.909 6.067 5.525 1.00 88.38 94 PRO A N 1
ATOM 724 C CA . PRO A 1 94 ? -18.995 7.209 5.449 1.00 88.38 94 PRO A CA 1
ATOM 725 C C . PRO A 1 94 ? -19.610 8.527 5.951 1.00 88.38 94 PRO A C 1
ATOM 727 O O . PRO A 1 94 ? -18.906 9.365 6.511 1.00 88.38 94 PRO A O 1
ATOM 730 N N . ASP A 1 95 ? -20.928 8.699 5.825 1.00 93.75 95 ASP A N 1
ATOM 731 C CA . ASP A 1 95 ? -21.693 9.833 6.362 1.00 93.75 95 ASP A CA 1
ATOM 732 C C . ASP A 1 95 ? -21.724 9.868 7.901 1.00 93.75 95 ASP A C 1
ATOM 734 O O . ASP A 1 95 ? -21.942 10.919 8.507 1.00 93.75 95 ASP A O 1
ATOM 738 N N . GLN A 1 96 ? -21.473 8.726 8.542 1.00 93.44 96 GLN A N 1
ATOM 739 C CA . GLN A 1 96 ? -21.489 8.547 9.993 1.00 93.44 96 GLN A CA 1
ATOM 740 C C . GLN A 1 96 ? -20.125 8.154 10.562 1.00 93.44 96 GLN A C 1
ATOM 742 O O . GLN A 1 96 ? -20.012 7.986 11.777 1.00 93.44 96 GLN A O 1
ATOM 747 N N . ALA A 1 97 ? -19.083 8.071 9.731 1.00 89.44 97 ALA A N 1
ATOM 748 C CA . ALA A 1 97 ? -17.758 7.589 10.111 1.00 89.44 97 ALA A CA 1
ATOM 749 C C . ALA A 1 97 ? -17.233 8.251 11.393 1.00 89.44 97 ALA A C 1
ATOM 751 O O . ALA A 1 97 ? -16.876 7.568 12.349 1.00 89.44 97 ALA A O 1
ATOM 752 N N . MET A 1 98 ? -17.279 9.585 11.476 1.00 87.50 98 MET A N 1
ATOM 753 C CA . MET A 1 98 ? -16.814 10.303 12.667 1.00 87.50 98 MET A CA 1
ATOM 754 C C . MET A 1 98 ? -17.647 9.971 13.909 1.00 87.50 98 MET A C 1
ATOM 756 O O . MET A 1 98 ? -17.102 9.819 14.994 1.00 87.50 98 MET A O 1
ATOM 760 N N . LYS A 1 99 ? -18.967 9.820 13.767 1.00 91.50 99 LYS A N 1
ATOM 761 C CA . LYS A 1 99 ? -19.846 9.442 14.881 1.00 91.50 99 LYS A CA 1
ATOM 762 C C . LYS A 1 99 ? -19.529 8.026 15.372 1.00 91.50 99 LYS A C 1
ATOM 764 O O . LYS A 1 99 ? -19.483 7.817 16.580 1.00 91.50 99 LYS A O 1
ATOM 769 N N . ILE A 1 100 ? -19.296 7.088 14.455 1.00 90.75 100 ILE A N 1
ATOM 770 C CA . ILE A 1 100 ? -18.937 5.696 14.757 1.00 90.75 100 ILE A CA 1
ATOM 771 C C . ILE A 1 100 ? -17.594 5.648 15.490 1.00 90.75 100 ILE A C 1
ATOM 773 O O . ILE A 1 100 ? -17.524 5.126 16.600 1.00 90.75 100 ILE A O 1
ATOM 777 N N . ILE A 1 101 ? -16.558 6.290 14.947 1.00 89.25 101 ILE A N 1
ATOM 778 C CA . ILE A 1 101 ? -15.231 6.347 15.576 1.00 89.25 101 ILE A CA 1
ATOM 779 C C . ILE A 1 101 ? -15.300 7.011 16.958 1.00 89.25 101 ILE A C 1
ATOM 781 O O . ILE A 1 101 ? -14.730 6.502 17.922 1.00 89.25 101 ILE A O 1
ATOM 785 N N . MET A 1 102 ? -16.050 8.110 17.087 1.00 88.44 102 MET A N 1
ATOM 786 C CA . MET A 1 102 ? -16.207 8.833 18.354 1.00 88.44 102 MET A CA 1
ATOM 787 C C . MET A 1 102 ? -17.061 8.096 19.391 1.00 88.44 102 MET A C 1
ATOM 789 O O . MET A 1 102 ? -17.008 8.451 20.566 1.00 88.44 102 MET A O 1
ATOM 793 N N . SER A 1 103 ? -17.838 7.089 18.983 1.00 86.44 103 SER A N 1
ATOM 794 C CA . SER A 1 103 ? -18.627 6.257 19.900 1.00 86.44 103 SER A CA 1
ATOM 795 C C . SER A 1 103 ? -17.791 5.214 20.645 1.00 86.44 103 SER A C 1
ATOM 797 O O . SER A 1 103 ? -18.283 4.599 21.593 1.00 86.44 103 SER A O 1
ATOM 799 N N . SER A 1 104 ? -16.526 5.030 20.251 1.00 85.25 104 SER A N 1
ATOM 800 C CA . SER A 1 104 ? -15.605 4.141 20.949 1.00 85.25 104 SER A CA 1
ATOM 801 C C . SER A 1 104 ? -15.260 4.673 22.341 1.00 85.25 104 SER A C 1
ATOM 803 O O . SER A 1 104 ? -15.323 5.876 22.615 1.00 85.25 104 SER A O 1
ATOM 805 N N . LYS A 1 105 ? -14.849 3.763 23.231 1.00 81.25 105 LYS A N 1
ATOM 806 C CA . LYS A 1 105 ? -14.462 4.092 24.611 1.00 81.25 105 LYS A CA 1
ATOM 807 C C . LYS A 1 105 ? -13.389 5.190 24.677 1.00 81.25 105 LYS A C 1
ATOM 809 O O . LYS A 1 105 ? -13.441 6.020 25.578 1.00 81.25 105 LYS A O 1
ATOM 814 N N . ASP A 1 106 ? -12.491 5.220 23.688 1.00 86.88 106 ASP A N 1
ATOM 815 C CA . ASP A 1 106 ? -11.417 6.203 23.539 1.00 86.88 106 ASP A CA 1
ATOM 816 C C . ASP A 1 106 ? -11.497 6.927 22.170 1.00 86.88 106 ASP A C 1
ATOM 818 O O . ASP A 1 106 ? -10.488 7.079 21.479 1.00 86.88 106 ASP A O 1
ATOM 822 N N . GLY A 1 107 ? -12.681 7.390 21.747 1.00 85.94 107 GLY A N 1
ATOM 823 C CA . GLY A 1 107 ? -12.928 7.915 20.388 1.00 85.94 107 GLY A CA 1
ATOM 824 C C . GLY A 1 107 ? -11.905 8.933 19.860 1.00 85.94 107 GLY A C 1
ATOM 825 O O . GLY A 1 107 ? -11.419 8.807 18.737 1.00 85.94 107 GLY A O 1
ATOM 826 N N . MET A 1 108 ? -11.483 9.892 20.692 1.00 88.44 108 MET A N 1
ATOM 827 C CA . MET A 1 108 ? -10.444 10.871 20.323 1.00 88.44 108 MET A CA 1
ATOM 828 C C . MET A 1 108 ? -9.065 10.237 20.095 1.00 88.44 108 MET A C 1
ATOM 830 O O . MET A 1 108 ? -8.309 10.686 19.233 1.00 88.44 108 MET A O 1
ATOM 834 N N . LYS A 1 109 ? -8.722 9.200 20.865 1.00 91.06 109 LY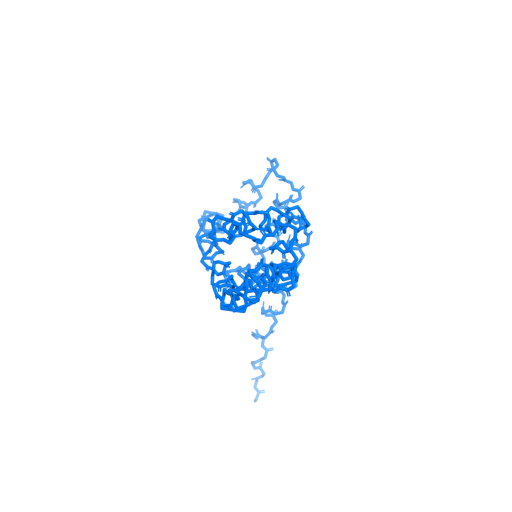S A N 1
ATOM 835 C CA . LYS A 1 109 ? -7.466 8.461 20.709 1.00 91.06 109 LYS A CA 1
ATOM 836 C C . LYS A 1 109 ? -7.490 7.653 19.417 1.00 91.06 109 LYS A C 1
ATOM 838 O O . LYS A 1 109 ? -6.512 7.705 18.681 1.00 91.06 109 LYS A O 1
ATOM 843 N N . LEU A 1 110 ? -8.603 6.977 19.117 1.00 88.38 110 LEU A N 1
ATOM 844 C CA . LEU A 1 110 ? -8.773 6.232 17.867 1.00 88.38 110 LEU A CA 1
ATOM 845 C C . LEU A 1 110 ? -8.716 7.164 16.648 1.00 88.38 110 LEU A C 1
ATOM 847 O O . LEU A 1 110 ? -8.019 6.867 15.678 1.00 88.38 110 LEU A O 1
ATOM 851 N N . ALA A 1 111 ? -9.366 8.329 16.717 1.00 87.56 111 ALA A N 1
ATOM 852 C CA . ALA A 1 111 ? -9.295 9.339 15.664 1.00 87.56 111 ALA A CA 1
ATOM 853 C C . ALA A 1 111 ? -7.852 9.822 15.431 1.00 87.56 111 ALA A C 1
ATOM 855 O O . ALA A 1 111 ? -7.385 9.837 14.294 1.00 87.56 111 ALA A O 1
ATOM 856 N N . LYS A 1 112 ? -7.112 10.146 16.501 1.00 89.44 112 LYS A N 1
ATOM 857 C CA . LYS A 1 112 ? -5.700 10.543 16.394 1.00 89.44 112 LYS A CA 1
ATOM 858 C C . LYS A 1 112 ? -4.837 9.424 15.805 1.00 89.44 112 LYS A C 1
ATOM 860 O O . LYS A 1 112 ? -4.078 9.660 14.874 1.00 89.44 112 LYS A O 1
ATOM 865 N N . LYS A 1 113 ? -5.001 8.202 16.305 1.00 89.69 113 LYS A N 1
ATOM 866 C CA . LYS A 1 113 ? -4.284 7.016 15.832 1.00 89.69 113 LYS A CA 1
ATOM 867 C C . LYS A 1 113 ? -4.526 6.760 14.344 1.00 89.69 113 LYS A C 1
ATOM 869 O O . LYS A 1 113 ? -3.592 6.452 13.620 1.00 89.69 113 LYS A O 1
ATOM 874 N N . SER A 1 114 ? -5.753 6.976 13.871 1.00 86.44 114 SER A N 1
ATOM 875 C CA . SER A 1 114 ? -6.102 6.891 12.445 1.00 86.44 114 SER A CA 1
ATOM 876 C C . SER A 1 114 ? -5.332 7.894 11.580 1.00 86.44 114 SER A C 1
ATOM 878 O O . SER A 1 114 ? -5.042 7.601 10.424 1.00 86.44 114 SER A O 1
ATOM 880 N N . MET A 1 115 ? -4.988 9.069 12.119 1.00 86.12 115 MET A N 1
ATOM 881 C CA . MET A 1 115 ? -4.134 10.038 11.425 1.00 86.12 115 MET A CA 1
ATOM 882 C C . MET A 1 115 ? -2.666 9.609 11.443 1.00 86.12 115 MET A C 1
ATOM 884 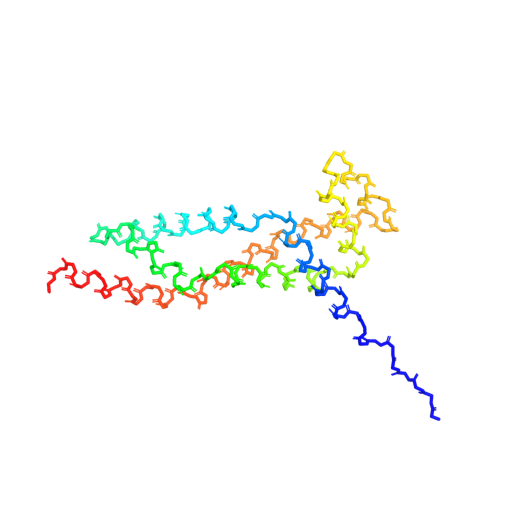O O . MET A 1 115 ? -2.013 9.673 10.406 1.00 86.12 115 MET A O 1
ATOM 888 N N . ASP A 1 116 ? -2.164 9.141 12.588 1.00 88.38 116 ASP A N 1
ATOM 889 C CA . ASP A 1 116 ? -0.773 8.691 12.729 1.00 88.38 116 ASP A CA 1
ATOM 890 C C . ASP A 1 116 ? -0.479 7.507 11.785 1.00 88.38 116 ASP A C 1
ATOM 892 O O . ASP A 1 116 ? 0.530 7.503 11.081 1.00 88.38 116 ASP A O 1
ATOM 896 N N . VAL A 1 117 ? -1.425 6.569 11.654 1.00 88.88 117 VAL A N 1
ATOM 897 C CA . VAL A 1 117 ? -1.301 5.424 10.738 1.00 88.88 117 VAL A CA 1
ATOM 898 C C . VAL A 1 117 ? -1.209 5.837 9.271 1.00 88.88 117 VAL A C 1
ATOM 900 O O . VAL A 1 117 ? -0.584 5.126 8.494 1.00 88.88 117 VAL A O 1
ATOM 903 N N . GLN A 1 118 ? -1.743 6.991 8.856 1.00 83.81 118 GLN A N 1
ATOM 904 C CA . GLN A 1 118 ? -1.538 7.446 7.473 1.00 83.81 118 GLN A CA 1
ATOM 905 C C . GLN A 1 118 ? -0.066 7.759 7.177 1.00 83.81 118 GLN A C 1
ATOM 907 O O . GLN A 1 118 ? 0.377 7.574 6.045 1.00 83.81 118 GLN A O 1
ATOM 912 N N . VAL A 1 119 ? 0.694 8.214 8.177 1.00 87.38 119 VAL A N 1
ATOM 913 C CA . VAL A 1 119 ? 2.135 8.463 8.036 1.00 87.38 119 VAL A CA 1
ATOM 914 C C . VAL A 1 119 ? 2.890 7.142 7.936 1.00 87.38 119 VAL A C 1
ATOM 916 O O . VAL A 1 119 ? 3.712 6.975 7.036 1.00 87.38 119 VAL A O 1
ATOM 919 N N . ASP A 1 120 ? 2.584 6.196 8.824 1.00 87.69 120 ASP A N 1
ATOM 920 C CA . ASP A 1 120 ? 3.203 4.869 8.807 1.00 87.69 120 ASP A CA 1
ATOM 921 C C . ASP A 1 120 ? 2.862 4.107 7.524 1.00 87.69 120 ASP A C 1
ATOM 923 O O . ASP A 1 120 ? 3.745 3.509 6.919 1.00 87.69 120 ASP A O 1
ATOM 927 N N . LEU A 1 121 ? 1.626 4.233 7.034 1.00 85.38 121 LEU A N 1
ATOM 928 C CA . LEU A 1 121 ? 1.216 3.669 5.758 1.00 85.38 121 LEU A CA 1
ATOM 929 C C . LEU A 1 121 ? 2.052 4.223 4.606 1.00 85.38 121 LEU A C 1
ATOM 931 O O . LEU A 1 121 ? 2.577 3.454 3.812 1.00 85.38 121 LEU A O 1
ATOM 935 N N . GLN A 1 122 ? 2.204 5.545 4.507 1.00 85.06 122 GLN A N 1
ATOM 936 C CA . GLN A 1 122 ? 3.019 6.145 3.446 1.00 85.06 122 GLN A CA 1
ATOM 937 C C . GLN A 1 122 ? 4.476 5.680 3.513 1.00 85.06 122 GLN A C 1
ATOM 939 O O . GLN A 1 122 ? 5.070 5.397 2.474 1.00 85.06 122 GLN A O 1
ATOM 944 N N . ARG A 1 123 ? 5.042 5.571 4.720 1.00 88.06 123 ARG A N 1
ATOM 945 C CA . ARG A 1 123 ? 6.409 5.082 4.920 1.00 88.06 123 ARG A CA 1
ATOM 946 C C . ARG A 1 123 ? 6.555 3.622 4.500 1.00 88.06 123 ARG A C 1
ATOM 948 O O . ARG A 1 123 ? 7.473 3.302 3.753 1.00 88.06 123 ARG A O 1
ATOM 955 N N . ASP A 1 124 ? 5.680 2.750 4.982 1.00 86.94 124 ASP A N 1
ATOM 956 C CA . ASP A 1 124 ? 5.798 1.308 4.765 1.00 86.94 124 ASP A CA 1
ATOM 957 C C . ASP A 1 124 ? 5.476 0.946 3.309 1.00 86.94 124 ASP A C 1
ATOM 959 O O . ASP A 1 124 ? 6.130 0.083 2.726 1.00 86.94 124 ASP A O 1
ATOM 963 N N . MET A 1 125 ? 4.566 1.693 2.677 1.00 84.06 125 MET A N 1
ATOM 964 C CA . MET A 1 125 ? 4.367 1.653 1.232 1.00 84.06 125 MET A CA 1
ATOM 965 C C . MET A 1 125 ? 5.615 2.098 0.471 1.00 84.06 125 MET A C 1
ATOM 967 O O . MET A 1 125 ? 6.060 1.382 -0.415 1.00 84.06 125 MET A O 1
ATOM 971 N N . ALA A 1 126 ? 6.212 3.246 0.807 1.00 86.06 126 ALA A N 1
ATOM 972 C CA . ALA A 1 126 ? 7.427 3.708 0.134 1.00 86.06 126 ALA A CA 1
ATOM 973 C C . ALA A 1 126 ? 8.569 2.691 0.264 1.00 86.06 126 ALA A C 1
ATOM 975 O O . ALA A 1 126 ? 9.256 2.417 -0.714 1.00 86.06 126 ALA A O 1
ATOM 976 N N . LYS A 1 127 ? 8.712 2.076 1.441 1.00 88.81 127 LYS A N 1
ATOM 977 C CA . LYS A 1 127 ? 9.700 1.028 1.682 1.00 88.81 127 LYS A CA 1
ATOM 978 C C . LYS A 1 127 ? 9.444 -0.223 0.840 1.00 88.81 127 LYS A C 1
ATOM 980 O O . LYS A 1 127 ? 10.374 -0.735 0.237 1.00 88.81 127 LYS A O 1
ATOM 985 N N . ALA A 1 128 ? 8.197 -0.692 0.748 1.00 86.25 128 ALA A N 1
ATOM 986 C CA . ALA A 1 128 ? 7.862 -1.847 -0.089 1.00 86.25 128 ALA A CA 1
ATOM 987 C C . ALA A 1 128 ? 8.190 -1.616 -1.578 1.00 86.25 128 ALA A C 1
ATOM 989 O O . ALA A 1 128 ? 8.488 -2.566 -2.296 1.00 86.25 128 ALA A O 1
ATOM 990 N N . PHE A 1 129 ? 8.143 -0.359 -2.031 1.00 85.69 129 PHE A N 1
ATOM 991 C CA . PHE A 1 129 ? 8.546 0.044 -3.380 1.00 85.69 129 PHE A CA 1
ATOM 992 C C . PHE A 1 129 ? 10.067 0.149 -3.512 1.00 85.69 129 PHE A C 1
ATOM 994 O O . PHE A 1 129 ? 10.618 -0.315 -4.502 1.00 85.69 129 PHE A O 1
ATOM 1001 N N . GLU A 1 130 ? 10.744 0.731 -2.522 1.00 89.50 130 GLU A N 1
ATOM 1002 C CA . GLU A 1 130 ? 12.209 0.811 -2.466 1.00 89.50 130 GLU A CA 1
ATOM 1003 C C . GLU A 1 130 ? 12.847 -0.586 -2.488 1.00 89.50 130 GLU A C 1
ATOM 1005 O O . GLU A 1 130 ? 13.777 -0.819 -3.254 1.00 89.50 130 GLU A O 1
ATOM 1010 N N . ASP A 1 131 ? 12.268 -1.546 -1.759 1.00 91.06 131 ASP A N 1
ATOM 1011 C CA . ASP A 1 131 ? 12.672 -2.961 -1.739 1.00 91.06 131 ASP A CA 1
ATOM 1012 C C . ASP A 1 131 ? 12.481 -3.679 -3.101 1.00 91.06 131 ASP A C 1
ATOM 1014 O O . ASP A 1 131 ? 12.783 -4.869 -3.221 1.00 91.06 131 ASP A O 1
ATOM 1018 N N . ARG A 1 132 ? 11.923 -2.997 -4.111 1.00 91.06 132 ARG A N 1
ATOM 1019 C CA . ARG A 1 132 ? 11.759 -3.469 -5.499 1.00 91.06 132 ARG A CA 1
ATOM 1020 C C . ARG A 1 132 ? 12.435 -2.560 -6.526 1.00 91.06 132 ARG A C 1
ATOM 1022 O O . ARG A 1 132 ? 12.430 -2.888 -7.707 1.00 91.06 132 ARG A O 1
ATOM 1029 N N . ASP A 1 133 ? 12.992 -1.423 -6.107 1.00 93.00 133 ASP A N 1
ATOM 1030 C CA . ASP A 1 133 ? 13.554 -0.431 -7.029 1.00 93.00 133 ASP A CA 1
ATOM 1031 C C . ASP A 1 133 ? 14.762 -0.991 -7.783 1.00 93.00 133 ASP A C 1
ATOM 1033 O O . ASP A 1 133 ? 14.872 -0.762 -8.982 1.00 93.00 133 ASP A O 1
ATOM 1037 N N . GLU A 1 134 ? 15.622 -1.764 -7.112 1.00 94.25 134 GLU A N 1
ATOM 1038 C CA . GLU A 1 134 ? 16.797 -2.395 -7.732 1.00 94.25 134 GLU A CA 1
ATOM 1039 C C . GLU A 1 134 ? 16.391 -3.352 -8.863 1.00 94.25 134 GLU A C 1
ATOM 1041 O O . GLU A 1 134 ? 16.843 -3.176 -9.993 1.00 94.25 134 GLU A O 1
ATOM 1046 N N . ASP A 1 135 ? 15.457 -4.273 -8.599 1.00 95.44 135 ASP A N 1
ATOM 1047 C CA . ASP A 1 135 ? 14.962 -5.233 -9.595 1.00 95.44 135 ASP A CA 1
ATOM 1048 C C . ASP A 1 135 ? 14.313 -4.519 -10.800 1.00 95.44 135 ASP A C 1
ATOM 1050 O O . ASP A 1 135 ? 14.593 -4.832 -11.960 1.00 95.44 135 ASP A O 1
ATOM 1054 N N . ILE A 1 136 ? 13.498 -3.486 -10.541 1.00 95.31 136 ILE A N 1
ATOM 1055 C CA . ILE A 1 136 ? 12.869 -2.675 -11.595 1.00 95.31 136 ILE A CA 1
ATOM 1056 C C . ILE A 1 136 ? 13.927 -1.943 -12.427 1.00 95.31 136 ILE A C 1
ATOM 1058 O O . ILE A 1 136 ? 13.829 -1.891 -13.655 1.00 95.31 136 ILE A O 1
ATOM 1062 N N . VAL A 1 137 ? 14.921 -1.335 -11.779 1.00 96.31 137 VAL A N 1
ATOM 1063 C CA . VAL A 1 137 ? 15.991 -0.589 -12.453 1.00 96.31 137 VAL A CA 1
ATOM 1064 C C . VAL A 1 137 ? 16.817 -1.509 -13.341 1.00 96.31 137 VAL A C 1
ATOM 1066 O O . VAL A 1 137 ? 17.101 -1.124 -14.478 1.00 96.31 137 VAL A O 1
ATOM 1069 N N . ASP A 1 138 ? 17.154 -2.707 -12.869 1.00 96.44 138 ASP A N 1
ATOM 1070 C CA . ASP A 1 138 ? 17.925 -3.688 -13.630 1.00 96.44 138 ASP A CA 1
ATOM 1071 C C . ASP A 1 138 ? 17.178 -4.131 -14.897 1.00 96.44 138 ASP A C 1
ATOM 1073 O O . ASP A 1 138 ? 17.725 -4.053 -16.004 1.00 96.44 138 ASP A O 1
ATOM 1077 N N . GLU A 1 139 ? 15.895 -4.486 -14.776 1.00 96.94 139 GLU A N 1
ATOM 1078 C CA . GLU A 1 139 ? 15.064 -4.860 -15.927 1.00 96.94 139 GLU A CA 1
ATOM 1079 C C . GLU A 1 139 ? 14.893 -3.706 -16.930 1.00 96.94 139 GLU A C 1
ATOM 1081 O O . GLU A 1 139 ? 14.979 -3.891 -18.151 1.00 96.94 139 GLU A O 1
ATOM 1086 N N . LEU A 1 140 ? 14.675 -2.482 -16.440 1.00 96.25 140 LEU A N 1
ATOM 1087 C CA . LEU A 1 140 ? 14.552 -1.303 -17.298 1.00 96.25 140 LEU A CA 1
ATOM 1088 C C . LEU A 1 140 ? 15.873 -0.945 -17.990 1.00 96.25 140 LEU A C 1
ATOM 1090 O O . LEU A 1 140 ? 15.865 -0.466 -19.131 1.00 96.25 140 LEU A O 1
ATOM 1094 N N . ASP A 1 141 ? 17.008 -1.160 -17.328 1.00 96.44 141 ASP A N 1
ATOM 1095 C CA . ASP A 1 141 ? 18.333 -0.959 -17.904 1.00 96.44 141 ASP A CA 1
ATOM 1096 C C . ASP A 1 141 ? 18.607 -1.942 -19.043 1.00 96.44 141 ASP A C 1
ATOM 1098 O O . ASP A 1 141 ? 19.154 -1.528 -20.071 1.00 96.44 141 ASP A O 1
ATOM 1102 N N . ASP A 1 142 ? 18.181 -3.196 -18.913 1.00 95.31 142 ASP A N 1
ATOM 1103 C CA . ASP A 1 142 ? 18.270 -4.191 -19.982 1.00 95.31 142 ASP A CA 1
ATOM 1104 C C . ASP A 1 142 ? 17.355 -3.840 -21.158 1.00 95.31 142 ASP A C 1
ATOM 1106 O O . ASP A 1 142 ? 17.820 -3.770 -22.299 1.00 95.31 142 ASP A O 1
ATOM 1110 N N . LEU A 1 143 ? 16.104 -3.446 -20.896 1.00 94.62 143 LEU A N 1
ATOM 1111 C CA . LEU A 1 143 ? 15.206 -2.943 -21.943 1.00 94.62 143 LEU A CA 1
ATOM 1112 C C . LEU A 1 143 ? 15.777 -1.721 -22.674 1.00 94.62 143 LEU A C 1
ATOM 1114 O O . LEU A 1 143 ? 15.586 -1.564 -23.884 1.00 94.62 143 LEU A O 1
ATOM 1118 N N . ARG A 1 144 ? 16.480 -0.838 -21.957 1.00 93.25 144 ARG A N 1
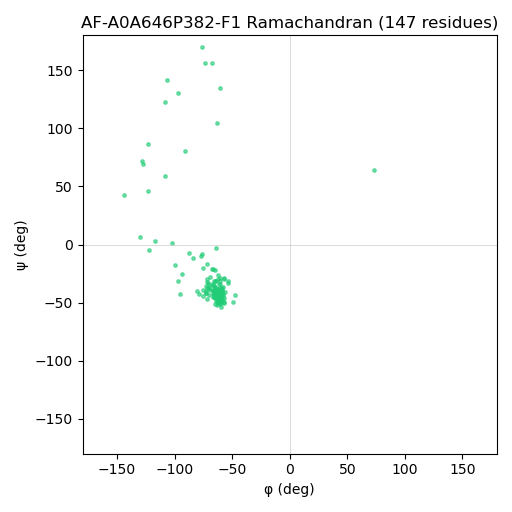ATOM 1119 C CA . ARG A 1 144 ? 17.143 0.331 -22.546 1.00 93.25 144 ARG A CA 1
ATOM 1120 C C . ARG A 1 144 ? 18.350 -0.063 -23.397 1.00 93.25 144 ARG A C 1
ATOM 1122 O O . ARG A 1 144 ? 18.583 0.591 -24.414 1.00 93.25 144 ARG A O 1
ATOM 1129 N N . LYS A 1 145 ? 19.128 -1.076 -22.997 1.00 92.81 145 LYS A N 1
ATOM 1130 C CA . LYS A 1 145 ? 20.241 -1.610 -23.805 1.00 92.81 145 LYS A CA 1
ATOM 1131 C C . LYS A 1 145 ? 19.705 -2.224 -25.097 1.00 92.81 145 LYS A C 1
ATOM 1133 O O . LYS A 1 145 ? 20.140 -1.814 -26.167 1.00 92.81 145 LYS A O 1
ATOM 1138 N N . ASP A 1 146 ? 18.684 -3.071 -25.004 1.00 88.69 146 ASP A N 1
ATOM 1139 C CA . ASP A 1 146 ? 18.036 -3.700 -26.162 1.00 88.69 146 ASP A CA 1
ATOM 1140 C C . ASP A 1 146 ? 17.461 -2.669 -27.143 1.00 88.69 146 ASP A C 1
ATOM 1142 O O . ASP A 1 146 ? 17.543 -2.831 -28.360 1.00 88.69 146 ASP A O 1
ATOM 1146 N N . ALA A 1 147 ? 16.901 -1.569 -26.629 1.00 86.25 147 ALA A N 1
ATOM 1147 C CA . ALA A 1 147 ? 16.406 -0.471 -27.460 1.00 86.25 147 ALA A CA 1
ATOM 1148 C C . ALA A 1 147 ? 17.524 0.296 -28.194 1.00 86.25 147 ALA A C 1
ATOM 1150 O O . ALA A 1 147 ? 17.248 0.985 -29.179 1.00 86.25 147 ALA A O 1
ATOM 1151 N N . ARG A 1 148 ? 18.772 0.210 -27.713 1.00 81.94 148 ARG A N 1
ATOM 1152 C CA . ARG A 1 148 ? 19.946 0.905 -28.265 1.00 81.94 148 ARG A CA 1
ATOM 1153 C C . ARG A 1 148 ? 20.821 0.025 -29.167 1.00 81.94 148 ARG A C 1
ATOM 1155 O O . ARG A 1 148 ? 21.556 0.602 -29.972 1.00 81.94 148 ARG A O 1
ATOM 1162 N N . GLY A 1 149 ? 20.679 -1.301 -29.100 1.00 68.56 149 GLY A N 1
ATOM 1163 C CA . GLY A 1 149 ? 21.393 -2.276 -29.938 1.00 68.56 149 GLY A CA 1
ATOM 1164 C C . GLY A 1 149 ? 22.572 -2.937 -29.244 1.00 68.56 149 GLY A C 1
ATOM 1165 O O . GLY A 1 149 ? 23.437 -2.203 -28.714 1.00 68.56 149 GLY A O 1
#

Solvent-accessible surface area (backbone atoms only — not comparable to full-atom values): 8257 Å² total; per-residue (Å²): 140,81,88,87,81,84,77,77,69,56,64,61,46,9,40,56,37,20,46,52,40,51,64,72,69,47,57,70,63,55,45,53,52,51,50,52,53,51,31,55,57,51,41,74,76,39,74,78,43,57,63,70,57,49,37,47,49,46,52,74,68,54,41,67,64,58,57,48,50,53,51,24,49,50,43,29,76,72,35,54,43,70,58,34,49,38,49,42,51,18,68,77,35,66,94,43,22,69,61,48,42,52,67,41,98,54,14,71,57,54,55,51,50,59,55,55,48,55,54,52,44,53,51,55,51,51,46,63,48,57,78,35,44,65,64,45,49,52,55,51,51,51,50,40,45,66,67,69,108

Nearest PDB structures (foldseek):
  3aou-assembly1_B  TM=3.179E-01  e=7.363E-01  Enterococcus hirae
  6oco-assembly1_B  TM=2.144E-01  e=3.797E+00  Bos taurus
  8ts7-assembly1_B  TM=2.157E-01  e=4.011E+00  Homo sapiens
  8v8v-assembly2_D  TM=2.266E-01  e=8.164E+00  Homo sapiens
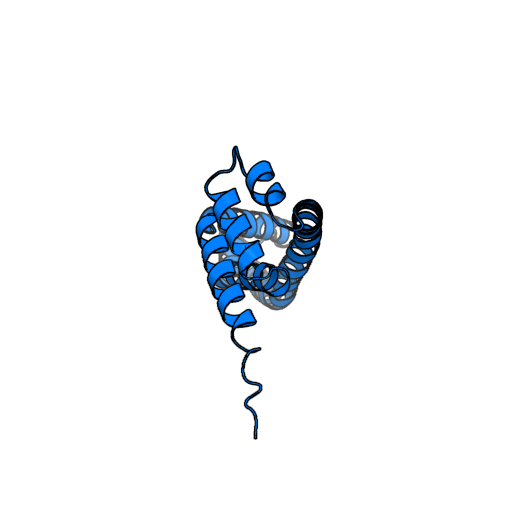
pLDDT: mean 87.11, std 12.67, range [39.0, 96.94]

Foldseek 3Di:
DDDPDDDPPWLVLLLVLLLLLLVLVCLVVVVVVVLVVQLVVVCVVLVLFDSVVLSVLCCVLPPSVLLSVLSSCLRSVQDTNVLSVLSSVCSVPVVCSLVSLCPDPCSVVSVVSVVVSVVVSVVSVVVSVVVRVVVSVVSSVVSSVVSVD

Mean predicted aligned error: 7.09 Å

Secondary structure (DSSP, 8-state):
------SSHHHHHHHHHHHHHHHHT-HHHHHHHHHHHHHHHHHTT-TTS-HHHHHHHHHHHS-HHHHHHHHHHHHHHH--HHHHHHHHHHHH-TTTHHHHHHTSTTHHHHHHHHHHHHHHHHHHHHHHHHHHHHHHHHHHHHHHHHHH-

Organism: NCBI:txid2600065